Protein AF-H0GSJ2-F1 (afdb_monomer)

Nearest PDB structures (foldseek):
  8b9a-assembly1_C  TM=9.506E-01  e=1.677E-13  Saccharomyces cerevisiae
  8kg9-assembly1_A  TM=9.129E-01  e=8.696E-14  Saccharomyces cerevisiae S288C
  8w7m-assembly1_A  TM=9.424E-01  e=1.570E-13  Saccharomyces cerevisiae S288C
  8kg8-assembly1_A  TM=9.441E-01  e=3.029E-13  Saccharomyces cerevisiae S288C
  5u8s-assembly1_A  TM=8.835E-01  e=5.469E-13  Saccharomyces cerevisiae S288C

Sequence (116 aa):
MERNKRCLLAYQKLRTDILDSMAWNNNSVDLMSNIAVSQQDANDLSHQEQEYLKEYSDLITDLKSGDLADIDLSGSLVPPSDVFIDVRVLKDAGEIQTEYGVFNLIKDSQFFCKAV

Mean predicted aligned error: 9.38 Å

Organism: Saccharomyces cerevisiae x Saccharomyces kudriavzevii (strain VIN7) (NCBI:txid1095631)

Solvent-accessible surface area (backbone atoms only — not comparable to full-atom values): 7140 Å² total; per-residue (Å²): 115,66,70,61,52,50,54,53,52,53,53,52,49,56,53,48,56,52,51,53,51,49,54,56,71,49,48,70,77,59,44,79,81,35,58,77,76,54,44,73,62,59,69,75,47,54,72,70,54,52,53,50,50,51,55,51,49,52,51,50,50,55,59,46,66,43,101,41,61,92,52,71,87,64,55,79,90,66,80,79,90,52,63,61,44,82,49,72,34,86,60,69,70,46,77,43,82,50,99,91,46,76,45,75,40,45,54,76,40,75,45,83,41,71,60,127

Structure (mmCIF, N/CA/C/O backbone):
data_AF-H0GSJ2-F1
#
_entry.id   AF-H0GSJ2-F1
#
loop_
_atom_site.group_PDB
_atom_site.id
_atom_site.type_symbol
_atom_site.label_atom_id
_atom_site.label_alt_id
_atom_site.label_comp_id
_atom_site.label_asym_id
_atom_site.label_entity_id
_atom_site.label_seq_id
_atom_site.pdbx_PDB_ins_code
_atom_site.Cartn_x
_atom_site.Cartn_y
_atom_site.Cartn_z
_atom_site.occupancy
_atom_site.B_iso_or_equiv
_atom_site.auth_seq_id
_atom_site.auth_comp_id
_atom_site.auth_asym_id
_atom_site.auth_atom_id
_atom_site.pdbx_PDB_model_num
ATOM 1 N N . MET A 1 1 ? -23.115 -6.896 29.011 1.00 62.31 1 MET A N 1
ATOM 2 C CA . MET A 1 1 ? -22.066 -6.015 28.441 1.00 62.31 1 MET A CA 1
ATOM 3 C C . MET A 1 1 ? -21.234 -6.703 27.358 1.00 62.31 1 MET A C 1
ATOM 5 O O . MET A 1 1 ? -20.907 -6.061 26.369 1.00 62.31 1 MET A O 1
ATOM 9 N N . GLU A 1 2 ? -20.942 -8.002 27.474 1.00 90.25 2 GLU A N 1
ATOM 10 C CA . GLU A 1 2 ? -20.102 -8.736 26.506 1.00 90.25 2 GLU A CA 1
ATOM 11 C C . GLU A 1 2 ? -20.663 -8.794 25.076 1.00 90.25 2 GLU A C 1
ATOM 13 O O . GLU A 1 2 ? -19.903 -8.702 24.116 1.00 90.25 2 GLU A O 1
ATOM 18 N N . ARG A 1 3 ? -21.991 -8.868 24.917 1.00 89.25 3 ARG A N 1
ATOM 19 C CA . ARG A 1 3 ? -22.643 -8.898 23.596 1.00 89.25 3 ARG A CA 1
ATOM 20 C C . ARG A 1 3 ? -22.350 -7.644 22.765 1.00 89.25 3 ARG A C 1
ATOM 22 O O . ARG A 1 3 ? -21.977 -7.766 21.606 1.00 89.25 3 ARG A O 1
ATOM 29 N N . ASN A 1 4 ? -22.455 -6.458 23.367 1.00 93.44 4 ASN A N 1
ATOM 30 C CA . ASN A 1 4 ? -22.186 -5.194 22.673 1.00 93.44 4 ASN A CA 1
ATOM 31 C C . ASN A 1 4 ? -20.695 -5.051 22.350 1.00 93.44 4 ASN A C 1
ATOM 33 O O . ASN A 1 4 ? -20.348 -4.669 21.236 1.00 93.44 4 ASN A O 1
ATOM 37 N N . LYS A 1 5 ? -19.817 -5.439 23.288 1.00 94.94 5 LYS A N 1
ATOM 38 C CA . LYS A 1 5 ? -18.364 -5.464 23.067 1.00 94.94 5 LYS A CA 1
ATOM 39 C C . LYS A 1 5 ? -17.996 -6.352 21.874 1.00 94.94 5 LYS A C 1
ATOM 41 O O . LYS A 1 5 ? -17.208 -5.939 21.033 1.00 94.94 5 LYS A O 1
ATOM 46 N N . ARG A 1 6 ? -18.599 -7.541 21.770 1.00 94.50 6 ARG A N 1
ATOM 47 C CA . ARG A 1 6 ? -18.365 -8.463 20.651 1.00 94.50 6 ARG A CA 1
ATOM 48 C C . ARG A 1 6 ? -18.789 -7.863 19.310 1.00 94.50 6 ARG A C 1
ATOM 50 O O . ARG A 1 6 ? -18.025 -7.963 18.360 1.00 94.50 6 ARG A O 1
ATOM 57 N N . CYS A 1 7 ? -19.965 -7.238 19.232 1.00 95.06 7 CYS A N 1
ATOM 58 C CA . CYS A 1 7 ? -20.434 -6.625 17.986 1.00 95.06 7 CYS A CA 1
ATOM 59 C C . CYS A 1 7 ? -19.539 -5.460 17.539 1.00 95.06 7 CYS A C 1
ATOM 61 O O . CYS A 1 7 ? -19.190 -5.388 16.365 1.00 95.06 7 CYS A O 1
ATOM 63 N N . LEU A 1 8 ? -19.134 -4.586 18.468 1.00 94.25 8 LEU A N 1
ATOM 64 C CA . LEU A 1 8 ? -18.270 -3.443 18.156 1.00 94.25 8 LEU A CA 1
ATOM 65 C C . LEU A 1 8 ? -16.881 -3.885 17.687 1.00 94.25 8 LEU A C 1
ATOM 67 O O . LEU A 1 8 ? -16.398 -3.397 16.673 1.00 94.25 8 LEU A O 1
ATOM 71 N N . LEU A 1 9 ? -16.265 -4.847 18.380 1.00 94.81 9 LEU A N 1
ATOM 72 C CA . LEU A 1 9 ? -14.959 -5.371 17.978 1.00 94.81 9 LEU A CA 1
ATOM 73 C C . LEU A 1 9 ? -15.021 -6.111 16.641 1.00 94.81 9 LEU A C 1
ATOM 75 O O . LEU A 1 9 ? -14.103 -5.980 15.843 1.00 94.81 9 LEU A O 1
ATOM 79 N N . ALA A 1 10 ? -16.094 -6.864 16.383 1.00 95.19 10 ALA A N 1
ATOM 80 C CA . ALA A 1 10 ? -16.266 -7.552 15.108 1.00 95.19 10 ALA A CA 1
ATOM 81 C C . ALA A 1 10 ? -16.377 -6.562 13.941 1.00 95.19 10 ALA A C 1
ATOM 83 O O . ALA A 1 10 ? -15.723 -6.756 12.921 1.00 95.19 10 ALA A O 1
ATOM 84 N N . TYR A 1 11 ? -17.159 -5.489 14.108 1.00 93.81 11 TYR A N 1
ATOM 85 C CA . TYR A 1 11 ? -17.264 -4.431 13.105 1.00 93.81 11 TYR A CA 1
ATOM 86 C C . TYR A 1 11 ? -15.920 -3.732 12.885 1.00 93.81 11 TYR A C 1
ATOM 88 O O . TYR A 1 11 ? -15.475 -3.614 11.746 1.00 93.81 11 TYR A O 1
ATOM 96 N N . GLN A 1 12 ? -15.251 -3.327 13.970 1.00 93.31 12 GLN A N 1
ATOM 97 C CA . GLN A 1 12 ? -13.981 -2.617 13.860 1.00 93.31 12 GLN A CA 1
ATOM 98 C C . GLN A 1 12 ? -12.906 -3.489 13.214 1.00 93.31 12 GLN A C 1
ATOM 100 O O . GLN A 1 12 ? -12.209 -3.020 12.325 1.00 93.31 12 GLN A O 1
ATOM 105 N N . LYS A 1 13 ? -12.810 -4.769 13.595 1.00 94.31 13 LYS A N 1
ATOM 106 C CA . LYS A 1 13 ? -11.834 -5.693 13.010 1.00 94.31 13 LYS A CA 1
ATOM 107 C C . LYS A 1 13 ? -12.073 -5.896 11.516 1.00 94.31 13 LYS A C 1
ATOM 109 O O . LYS A 1 13 ? -11.125 -5.793 10.750 1.00 94.31 13 LYS A O 1
ATOM 114 N N . LEU A 1 14 ? -13.327 -6.102 11.105 1.00 93.56 14 LEU A N 1
ATOM 115 C CA . LEU A 1 14 ? -13.676 -6.227 9.689 1.00 93.56 14 LEU A CA 1
ATOM 116 C C . LEU A 1 14 ? -13.281 -4.974 8.898 1.00 93.56 14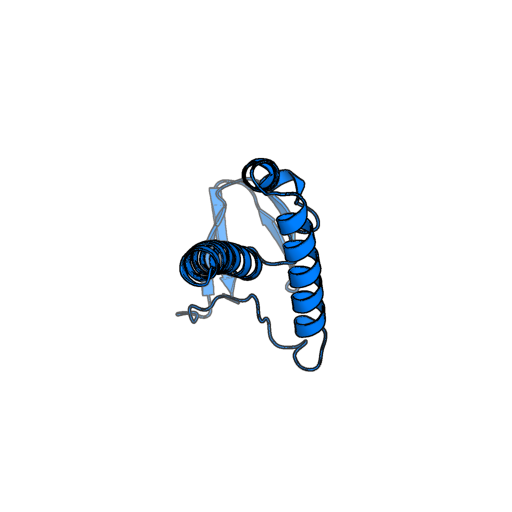 LEU A C 1
ATOM 118 O O . LEU A 1 14 ? -12.780 -5.075 7.783 1.00 93.56 14 LEU A O 1
ATOM 122 N N . ARG A 1 15 ? -13.507 -3.791 9.474 1.00 90.44 15 ARG A N 1
ATOM 123 C CA . ARG A 1 15 ? -13.155 -2.521 8.839 1.00 90.44 15 ARG A CA 1
ATOM 124 C C . ARG A 1 15 ? -11.638 -2.344 8.736 1.00 90.44 15 ARG A C 1
ATOM 126 O O . ARG A 1 15 ? -11.158 -1.985 7.669 1.00 90.44 15 ARG A O 1
ATOM 133 N N . THR A 1 16 ? -10.892 -2.671 9.791 1.00 90.06 16 THR A N 1
ATOM 134 C CA . THR A 1 16 ? -9.423 -2.670 9.782 1.00 90.06 16 THR A CA 1
ATOM 135 C C . THR A 1 16 ? -8.851 -3.650 8.758 1.00 90.06 16 THR A C 1
ATOM 137 O O . THR A 1 16 ? -7.961 -3.266 8.018 1.00 90.06 16 THR A O 1
ATOM 140 N N . ASP A 1 17 ? -9.404 -4.860 8.622 1.00 90.88 17 ASP A N 1
ATOM 141 C CA . ASP A 1 17 ? -8.929 -5.840 7.628 1.00 90.88 17 ASP A CA 1
ATOM 142 C C . ASP A 1 17 ? -9.005 -5.296 6.190 1.00 90.88 17 ASP A C 1
ATOM 144 O O . ASP A 1 17 ? -8.127 -5.555 5.365 1.00 90.88 17 ASP A O 1
ATOM 148 N N . ILE A 1 18 ? -10.040 -4.503 5.890 1.00 88.00 18 ILE A N 1
ATOM 149 C CA . ILE A 1 18 ? -10.180 -3.834 4.592 1.00 88.00 18 ILE A CA 1
ATOM 150 C C . ILE A 1 18 ? -9.112 -2.743 4.437 1.00 88.00 18 ILE A C 1
ATOM 152 O O . ILE A 1 18 ? -8.477 -2.676 3.384 1.00 88.00 18 ILE A O 1
ATOM 156 N N . LEU A 1 19 ? -8.877 -1.925 5.468 1.00 85.38 19 LEU A N 1
ATOM 157 C CA . LEU A 1 19 ? -7.852 -0.872 5.441 1.00 85.38 19 LEU A CA 1
ATOM 158 C C . LEU A 1 19 ? -6.441 -1.440 5.286 1.00 85.38 19 LEU A C 1
ATOM 160 O O . LEU A 1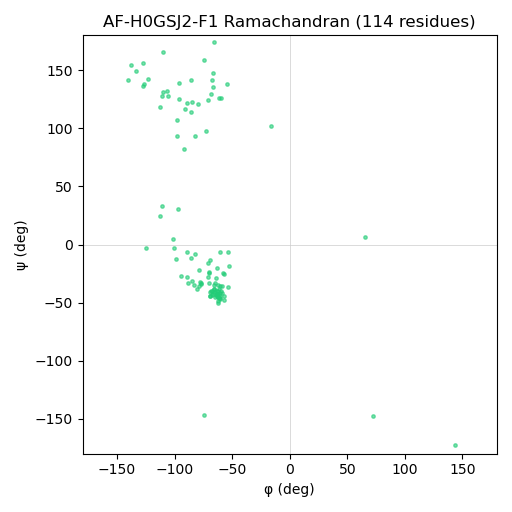 19 ? -5.678 -0.941 4.463 1.00 85.38 19 LEU A O 1
ATOM 164 N N . ASP A 1 20 ? -6.127 -2.520 5.995 1.00 87.25 20 ASP A N 1
ATOM 165 C CA . ASP A 1 20 ? -4.845 -3.210 5.884 1.00 87.25 20 ASP A CA 1
ATOM 166 C C . ASP A 1 20 ? -4.659 -3.720 4.451 1.00 87.25 20 ASP A C 1
ATOM 168 O O . ASP A 1 20 ? -3.635 -3.464 3.819 1.00 87.25 20 ASP A O 1
ATOM 172 N N . SER A 1 21 ? -5.682 -4.365 3.877 1.00 84.88 21 SER A N 1
ATOM 173 C CA . SER A 1 21 ? -5.625 -4.824 2.483 1.00 84.88 21 SER A CA 1
ATOM 174 C C . SER A 1 21 ? -5.423 -3.671 1.491 1.00 84.88 21 SER A C 1
ATOM 176 O O . SER A 1 21 ? -4.702 -3.821 0.506 1.00 84.88 21 SER A O 1
ATOM 178 N N . MET A 1 22 ? -6.010 -2.502 1.762 1.00 81.75 22 MET A N 1
ATOM 179 C CA . MET A 1 22 ? -5.843 -1.303 0.945 1.00 81.75 22 MET A CA 1
ATOM 180 C C . MET A 1 22 ? -4.414 -0.753 1.041 1.00 81.75 22 MET A C 1
ATOM 182 O O . MET A 1 22 ? -3.860 -0.354 0.018 1.00 81.75 22 MET A O 1
ATOM 186 N N . ALA A 1 23 ? -3.811 -0.774 2.233 1.00 82.00 23 ALA A N 1
ATOM 187 C CA . ALA A 1 23 ? -2.434 -0.341 2.460 1.00 82.00 23 ALA A CA 1
ATOM 188 C C . ALA A 1 23 ? -1.402 -1.246 1.762 1.00 82.00 23 ALA A C 1
ATOM 190 O O . ALA A 1 23 ? -0.390 -0.752 1.268 1.00 82.00 23 ALA A O 1
ATOM 191 N N . TRP A 1 24 ? -1.666 -2.554 1.675 1.00 81.69 24 TRP A N 1
ATOM 192 C CA . TRP A 1 24 ? -0.788 -3.502 0.977 1.00 81.69 24 TRP A CA 1
ATOM 193 C C . TRP A 1 24 ? -0.968 -3.503 -0.546 1.00 81.69 24 TRP A C 1
ATOM 195 O O . TRP A 1 24 ? 0.020 -3.605 -1.264 1.00 81.69 24 TRP A O 1
ATOM 205 N N . ASN A 1 25 ? -2.202 -3.373 -1.049 1.00 76.12 25 ASN A N 1
ATOM 206 C CA . ASN A 1 25 ? -2.478 -3.413 -2.492 1.00 76.12 25 ASN A CA 1
ATOM 207 C C . ASN A 1 25 ? -2.109 -2.109 -3.217 1.00 76.12 25 ASN A C 1
ATOM 209 O O . ASN A 1 25 ? -1.716 -2.135 -4.382 1.00 76.12 25 ASN A O 1
ATOM 213 N N . ASN A 1 26 ? -2.257 -0.961 -2.554 1.00 64.44 26 ASN A N 1
ATOM 214 C CA . ASN A 1 26 ? -1.911 0.334 -3.131 1.00 64.44 26 ASN A CA 1
ATOM 215 C C . ASN A 1 26 ? -0.465 0.669 -2.772 1.00 64.44 26 ASN A C 1
ATOM 217 O O . ASN A 1 26 ? -0.236 1.385 -1.800 1.00 64.44 26 ASN A O 1
ATOM 221 N N . ASN A 1 27 ? 0.485 0.115 -3.538 1.00 56.69 27 ASN A N 1
ATOM 222 C CA . ASN A 1 27 ? 1.931 0.366 -3.474 1.00 56.69 27 ASN A CA 1
ATOM 223 C C . ASN A 1 27 ? 2.291 1.639 -2.694 1.00 56.69 27 ASN A C 1
ATOM 225 O O . ASN A 1 27 ? 2.185 2.756 -3.204 1.00 56.69 27 ASN A O 1
ATOM 229 N N . SER A 1 28 ? 2.737 1.432 -1.451 1.00 48.41 28 SER A N 1
ATOM 230 C CA . SER A 1 28 ? 2.979 2.437 -0.405 1.00 48.41 28 SER A CA 1
ATOM 231 C C . SER A 1 28 ? 3.895 3.607 -0.793 1.00 48.41 28 SER A C 1
ATOM 233 O O . SER A 1 28 ? 4.078 4.526 -0.003 1.00 48.41 28 SER A O 1
ATOM 235 N N . VAL A 1 29 ? 4.501 3.578 -1.977 1.00 44.78 29 VAL A N 1
ATOM 236 C CA . VAL A 1 29 ? 5.434 4.601 -2.452 1.00 44.78 29 VAL A CA 1
ATOM 237 C C . VAL A 1 29 ? 4.709 5.738 -3.177 1.00 44.78 29 VAL A C 1
ATOM 239 O O . VAL A 1 29 ? 5.115 6.887 -3.038 1.00 44.78 29 VAL A O 1
ATOM 242 N N . ASP A 1 30 ? 3.602 5.463 -3.874 1.00 45.00 30 ASP A N 1
ATOM 243 C CA . ASP A 1 30 ? 2.910 6.491 -4.669 1.00 45.00 30 ASP A CA 1
ATOM 244 C C . ASP A 1 30 ? 1.699 7.099 -3.945 1.00 45.00 30 ASP A C 1
ATOM 246 O O . ASP A 1 30 ? 1.183 8.143 -4.340 1.00 45.00 30 ASP A O 1
ATOM 250 N N . LEU A 1 31 ? 1.255 6.483 -2.843 1.00 43.88 31 LEU A N 1
ATOM 251 C CA . LEU A 1 31 ? 0.148 7.007 -2.046 1.00 43.88 31 LEU A CA 1
ATOM 252 C C . LEU A 1 31 ? 0.579 8.172 -1.150 1.00 43.88 31 LEU A C 1
ATOM 254 O O . LEU A 1 31 ? -0.215 9.079 -0.958 1.00 43.88 31 LEU A O 1
ATOM 258 N N . MET A 1 32 ? 1.816 8.213 -0.640 1.00 44.12 32 MET A N 1
ATOM 259 C CA . MET A 1 32 ? 2.236 9.302 0.259 1.00 44.12 32 MET A CA 1
ATOM 260 C C . MET A 1 32 ? 2.403 10.645 -0.480 1.00 44.12 32 MET A C 1
ATOM 262 O O . MET A 1 32 ? 2.168 11.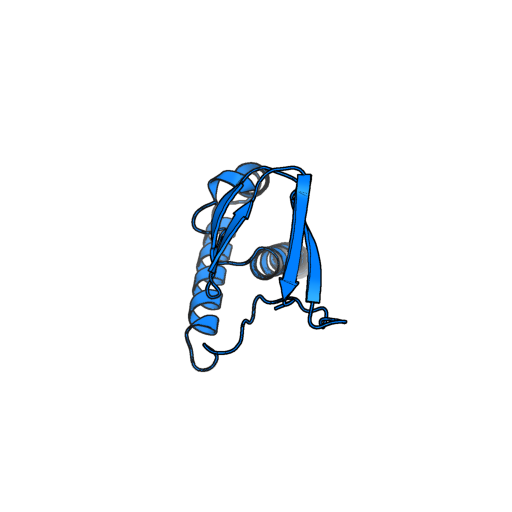703 0.102 1.00 44.12 32 MET A O 1
ATOM 266 N N . SER A 1 33 ? 2.730 10.606 -1.777 1.00 45.78 33 SER A N 1
ATOM 267 C CA . SER A 1 33 ? 2.736 11.766 -2.683 1.00 45.78 33 SER A CA 1
ATOM 268 C C . SER A 1 33 ? 1.349 12.056 -3.282 1.00 45.78 33 SER A C 1
ATOM 270 O O . SER A 1 33 ? 1.012 13.223 -3.488 1.00 45.78 33 SER A O 1
ATOM 272 N N . ASN A 1 34 ? 0.517 11.027 -3.503 1.00 43.03 34 ASN A N 1
ATOM 273 C CA . ASN A 1 34 ? -0.816 11.136 -4.111 1.00 43.03 34 ASN A CA 1
ATOM 274 C C . ASN A 1 34 ? -1.987 10.863 -3.151 1.00 43.03 34 ASN A C 1
ATOM 276 O O . ASN A 1 34 ? -3.058 10.446 -3.599 1.00 43.03 34 ASN A O 1
ATOM 280 N N . ILE A 1 35 ? -1.877 11.208 -1.861 1.00 44.38 35 ILE A N 1
ATOM 281 C CA . ILE A 1 35 ? -3.043 11.305 -0.948 1.0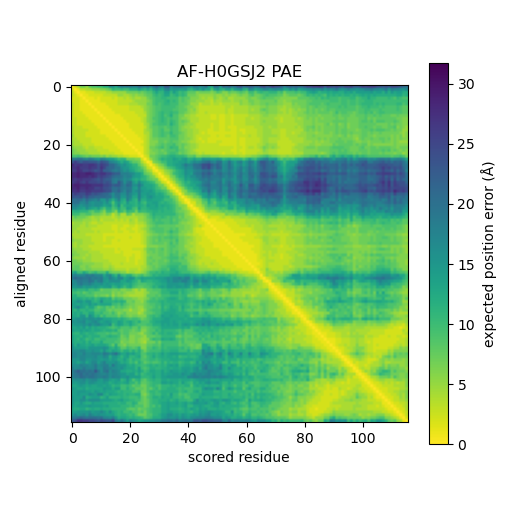0 44.38 35 ILE A CA 1
ATOM 282 C C . ILE A 1 35 ? -4.132 12.225 -1.554 1.00 44.38 35 ILE A C 1
ATOM 284 O O . ILE A 1 35 ? -5.306 12.149 -1.200 1.00 44.38 35 ILE A O 1
ATOM 288 N N . ALA A 1 36 ? -3.769 13.064 -2.531 1.00 40.81 36 ALA A N 1
ATOM 289 C CA . ALA A 1 36 ? -4.693 13.865 -3.322 1.00 40.81 36 ALA A CA 1
ATOM 290 C C . ALA A 1 36 ? -5.577 13.077 -4.320 1.00 40.81 36 ALA A C 1
ATOM 292 O O . ALA A 1 36 ? -6.643 13.570 -4.678 1.00 40.81 36 ALA A O 1
ATOM 293 N N . VAL A 1 37 ? -5.192 11.879 -4.776 1.00 41.16 37 VAL A N 1
ATOM 294 C CA . VAL A 1 37 ? -5.915 11.151 -5.842 1.00 41.16 37 VAL A CA 1
ATOM 295 C C . VAL A 1 37 ? -6.935 10.150 -5.279 1.00 41.16 37 VAL A C 1
ATOM 297 O O . VAL A 1 37 ? -7.982 9.943 -5.889 1.00 41.16 37 VAL A O 1
ATOM 300 N N . SER A 1 38 ? -6.722 9.622 -4.070 1.00 51.44 38 SER A N 1
ATOM 301 C CA . SER A 1 38 ? -7.696 8.798 -3.329 1.00 51.44 38 SER A CA 1
ATOM 302 C C . SER A 1 38 ? -8.502 9.608 -2.299 1.00 51.44 38 SER A C 1
ATOM 304 O O . SER A 1 38 ? -8.898 9.098 -1.253 1.00 51.44 38 SER A O 1
ATOM 306 N N . GLN A 1 39 ? -8.746 10.896 -2.569 1.00 49.31 39 GLN A N 1
ATOM 307 C CA . GLN A 1 39 ? -9.511 11.782 -1.679 1.00 49.31 39 GLN A CA 1
ATOM 308 C C . GLN A 1 39 ? -10.969 11.346 -1.478 1.00 49.31 39 GLN A C 1
ATOM 310 O O . GLN A 1 39 ? -11.593 11.765 -0.508 1.00 49.31 39 GLN A O 1
ATOM 315 N N . GLN A 1 40 ? -11.532 10.526 -2.369 1.00 50.69 40 GLN A N 1
ATOM 316 C CA . GLN A 1 40 ? -12.921 10.081 -2.232 1.00 50.69 40 GLN A CA 1
ATOM 317 C C . GLN A 1 40 ? -13.104 9.122 -1.049 1.00 50.69 40 GLN A C 1
ATOM 319 O O . GLN A 1 40 ? -14.002 9.350 -0.248 1.00 50.69 40 GLN A O 1
ATOM 324 N N . ASP A 1 41 ? -12.206 8.150 -0.865 1.00 55.62 41 ASP A N 1
ATOM 325 C CA . ASP A 1 41 ? -12.273 7.230 0.279 1.00 55.62 41 ASP A CA 1
ATOM 326 C C . ASP A 1 41 ? -11.731 7.880 1.562 1.00 55.62 41 ASP A C 1
ATOM 328 O O . ASP A 1 41 ? -12.273 7.673 2.647 1.00 55.62 41 ASP A O 1
ATOM 332 N N . ALA A 1 42 ? -10.700 8.728 1.446 1.00 60.56 42 ALA A N 1
ATOM 333 C CA . ALA A 1 42 ? -10.094 9.426 2.584 1.00 60.56 42 ALA A CA 1
ATOM 334 C C . ALA A 1 42 ? -11.054 10.404 3.286 1.00 60.56 42 ALA A C 1
ATOM 336 O O . ALA A 1 42 ? -10.920 10.621 4.488 1.00 60.56 42 ALA A O 1
ATOM 337 N N . ASN A 1 43 ? -12.026 10.972 2.562 1.00 64.00 43 ASN A N 1
ATOM 338 C CA . ASN A 1 43 ? -13.042 11.857 3.141 1.00 64.00 43 ASN A CA 1
ATOM 339 C C . ASN A 1 43 ? -14.165 11.097 3.875 1.00 64.00 43 ASN A C 1
ATOM 341 O O . ASN A 1 43 ? -14.807 11.679 4.748 1.00 64.00 43 ASN A O 1
ATOM 345 N N . ASP A 1 44 ? -14.383 9.817 3.553 1.00 73.56 44 ASP A N 1
ATOM 346 C CA . ASP A 1 44 ? -15.370 8.943 4.212 1.00 73.56 44 ASP A CA 1
ATOM 347 C C . ASP A 1 44 ? -14.791 8.204 5.440 1.00 73.56 44 ASP A C 1
ATOM 349 O O . ASP A 1 44 ? -15.513 7.527 6.185 1.00 73.56 44 ASP A O 1
ATOM 353 N N . LEU A 1 45 ? -13.481 8.327 5.673 1.00 80.00 45 LEU A N 1
ATOM 354 C CA . LEU A 1 45 ? -12.771 7.742 6.808 1.00 80.00 45 LEU A CA 1
ATOM 355 C C . LEU A 1 45 ? -12.827 8.655 8.037 1.00 80.00 45 LEU A C 1
ATOM 357 O O . LEU A 1 45 ? -12.705 9.876 7.956 1.00 80.00 45 LEU A O 1
ATOM 361 N N . SER A 1 46 ? -12.980 8.051 9.218 1.00 86.88 46 SER A N 1
ATOM 362 C CA . SER A 1 46 ? -12.823 8.794 10.470 1.00 86.88 46 SER A CA 1
ATOM 363 C C . SER A 1 46 ? -11.366 9.232 10.636 1.00 86.88 46 SER A C 1
ATOM 365 O O . SER A 1 46 ? -10.445 8.499 10.280 1.00 86.88 46 SER A O 1
ATOM 367 N N . HIS A 1 47 ? -11.139 10.385 11.268 1.00 86.88 47 HIS A N 1
ATOM 368 C CA . HIS A 1 47 ? -9.788 10.870 11.567 1.00 86.88 47 HIS A CA 1
ATOM 369 C C . HIS A 1 47 ? -8.941 9.840 12.339 1.00 86.88 47 HIS A C 1
ATOM 371 O O . HIS A 1 47 ? -7.758 9.680 12.064 1.00 86.88 47 HIS A O 1
ATOM 377 N N . GLN A 1 48 ? -9.566 9.083 13.247 1.00 87.62 48 GLN A N 1
ATOM 378 C CA . GLN A 1 48 ? -8.893 8.018 14.004 1.00 87.62 48 GLN A CA 1
ATOM 379 C C . GLN A 1 48 ? -8.414 6.869 13.105 1.00 87.62 48 GLN A C 1
ATOM 381 O O . GLN A 1 48 ? -7.397 6.241 13.374 1.00 87.62 48 GLN A O 1
ATOM 386 N N . GLU A 1 49 ? -9.149 6.584 12.031 1.00 85.44 49 GLU A N 1
ATOM 387 C CA . GLU A 1 49 ? -8.794 5.533 11.073 1.00 85.44 49 GLU A CA 1
ATOM 388 C C . GLU A 1 49 ? -7.679 5.998 10.140 1.00 85.44 49 GLU A C 1
ATOM 390 O O . GLU A 1 49 ? -6.821 5.207 9.760 1.00 85.44 49 GLU A O 1
ATOM 395 N N . GLN A 1 50 ? -7.655 7.292 9.820 1.00 84.06 50 GLN A N 1
ATOM 396 C CA . GLN A 1 50 ? -6.573 7.902 9.059 1.00 84.06 50 GLN A CA 1
ATOM 397 C C . GLN A 1 50 ? -5.253 7.904 9.844 1.00 84.06 50 GLN A C 1
ATOM 399 O O . GLN A 1 50 ? -4.207 7.604 9.274 1.00 84.06 50 GLN A O 1
ATOM 404 N N . GLU A 1 51 ? -5.298 8.218 11.142 1.00 88.12 51 GLU A N 1
ATOM 405 C CA . GLU A 1 51 ? -4.133 8.141 12.031 1.00 88.12 51 GLU A CA 1
ATOM 406 C C . GLU A 1 51 ? -3.606 6.703 12.124 1.00 88.12 51 GLU A C 1
ATOM 408 O O . GLU A 1 51 ? -2.418 6.476 11.904 1.00 88.12 51 GLU A O 1
ATOM 413 N N . TYR A 1 52 ? -4.502 5.727 12.313 1.00 89.00 52 TYR A N 1
ATOM 414 C CA . TYR A 1 52 ? -4.151 4.306 12.291 1.00 89.00 52 TYR A CA 1
ATOM 415 C C . TYR A 1 52 ? -3.484 3.881 10.975 1.00 89.00 52 TYR A C 1
ATOM 417 O O . TYR A 1 52 ? -2.447 3.222 10.996 1.00 89.00 52 TYR A O 1
ATOM 425 N N . LEU A 1 53 ? -4.053 4.268 9.828 1.00 85.88 53 LEU A N 1
ATOM 426 C CA . LEU A 1 53 ? -3.505 3.914 8.516 1.00 85.88 53 LEU A CA 1
ATOM 427 C C . LEU A 1 53 ? -2.113 4.517 8.320 1.00 85.88 53 LEU A C 1
ATOM 429 O O . LEU A 1 53 ? -1.234 3.839 7.798 1.00 85.88 53 LEU A O 1
ATOM 433 N N . LYS A 1 54 ? -1.902 5.757 8.772 1.00 84.94 54 LYS A N 1
ATOM 434 C CA . LYS A 1 54 ? -0.599 6.421 8.710 1.00 84.94 54 LYS A CA 1
ATOM 435 C C . LYS A 1 54 ? 0.453 5.678 9.540 1.00 84.94 54 LYS A C 1
ATOM 437 O O . LYS A 1 54 ? 1.515 5.354 9.019 1.00 84.94 54 LYS A O 1
ATOM 442 N N . GLU A 1 55 ? 0.149 5.361 10.797 1.00 89.50 55 GLU A N 1
ATOM 443 C CA . GLU A 1 55 ? 1.065 4.585 11.645 1.00 89.50 55 GLU A CA 1
ATOM 444 C C . GLU A 1 55 ? 1.341 3.193 11.057 1.00 89.50 55 GLU A C 1
ATOM 446 O O . GLU A 1 55 ? 2.470 2.704 11.093 1.00 89.50 55 GLU A O 1
ATOM 451 N N . TYR A 1 56 ? 0.324 2.560 10.466 1.00 89.25 56 TYR A N 1
ATOM 452 C CA . TYR A 1 56 ? 0.473 1.270 9.800 1.00 89.25 56 TYR A CA 1
ATOM 453 C C . TYR A 1 56 ? 1.341 1.358 8.538 1.00 89.25 56 TYR A C 1
ATOM 455 O O . TYR A 1 56 ? 2.173 0.482 8.306 1.00 89.25 56 TYR A O 1
ATOM 463 N N . SER A 1 57 ? 1.202 2.420 7.739 1.00 85.00 57 SER A N 1
ATOM 464 C CA . SER A 1 57 ? 2.064 2.640 6.577 1.00 85.00 57 SER A CA 1
ATOM 465 C C . SER A 1 57 ? 3.510 2.896 6.982 1.00 85.00 57 SER A C 1
ATOM 467 O O . SER A 1 57 ? 4.405 2.324 6.364 1.00 85.00 57 SER A O 1
ATOM 469 N N . ASP A 1 58 ? 3.735 3.668 8.049 1.00 86.44 58 ASP A N 1
ATOM 470 C CA . ASP A 1 58 ? 5.074 3.921 8.585 1.00 86.44 58 ASP A CA 1
ATOM 471 C C . ASP A 1 58 ? 5.720 2.590 9.029 1.00 86.44 58 ASP A C 1
ATOM 473 O O . ASP A 1 58 ? 6.839 2.267 8.625 1.00 86.44 58 ASP A O 1
ATOM 477 N N . LEU A 1 59 ? 4.964 1.728 9.720 1.00 88.62 59 LEU A N 1
ATOM 478 C CA . LEU A 1 59 ? 5.414 0.383 10.098 1.00 88.62 59 LEU A CA 1
ATOM 479 C C . LEU A 1 59 ? 5.772 -0.495 8.884 1.00 88.62 59 LEU A C 1
ATOM 481 O O . LEU A 1 59 ? 6.753 -1.241 8.921 1.00 88.62 59 LEU A O 1
ATOM 485 N N . ILE A 1 60 ? 4.992 -0.424 7.802 1.00 85.50 60 ILE A N 1
ATOM 486 C CA . ILE A 1 60 ? 5.298 -1.140 6.555 1.00 85.50 60 ILE A CA 1
ATOM 487 C C . ILE A 1 60 ? 6.592 -0.604 5.933 1.00 85.50 60 ILE A C 1
ATOM 489 O O . ILE A 1 60 ? 7.393 -1.392 5.429 1.00 85.50 60 ILE A O 1
ATOM 493 N N . THR A 1 61 ? 6.824 0.710 5.955 1.00 82.62 61 THR A N 1
ATOM 494 C CA . THR A 1 61 ? 8.067 1.289 5.422 1.00 82.62 61 THR A CA 1
ATOM 495 C C . THR A 1 61 ? 9.294 0.878 6.232 1.00 82.62 61 THR A C 1
ATOM 497 O O . THR A 1 61 ? 10.323 0.533 5.646 1.00 82.62 61 THR A O 1
ATOM 500 N N . ASP A 1 62 ? 9.172 0.799 7.556 1.00 86.50 62 ASP A N 1
ATOM 501 C CA . ASP A 1 62 ? 10.222 0.272 8.429 1.00 86.50 62 ASP A CA 1
ATOM 502 C C . ASP A 1 62 ? 10.512 -1.202 8.109 1.00 86.50 62 ASP A C 1
ATOM 504 O O . ASP A 1 62 ? 11.668 -1.600 7.973 1.00 86.50 62 ASP A O 1
ATOM 508 N N . LEU A 1 63 ? 9.467 -2.008 7.891 1.00 84.69 63 LEU A N 1
ATOM 509 C CA . LEU A 1 63 ? 9.617 -3.413 7.508 1.00 84.69 63 LEU A CA 1
ATOM 510 C C . LEU A 1 63 ? 10.324 -3.577 6.153 1.00 84.69 63 LEU A C 1
ATOM 512 O O . LEU A 1 63 ? 11.158 -4.468 6.002 1.00 84.69 63 LEU A O 1
ATOM 516 N N . LYS A 1 64 ? 10.007 -2.718 5.177 1.00 80.94 64 LYS A N 1
ATOM 517 C CA . LYS A 1 64 ? 10.630 -2.727 3.843 1.00 80.94 64 LYS A CA 1
ATOM 518 C C . LYS A 1 64 ? 12.091 -2.278 3.865 1.00 80.94 64 LYS A C 1
ATOM 520 O O . LYS A 1 64 ? 12.880 -2.756 3.060 1.00 80.94 64 LYS A O 1
ATOM 525 N N . SER A 1 65 ? 12.449 -1.359 4.760 1.00 80.12 65 SER A N 1
ATOM 526 C CA . SER A 1 65 ? 13.806 -0.797 4.839 1.00 80.12 65 SER A CA 1
ATOM 527 C C . SER A 1 65 ? 14.791 -1.620 5.678 1.00 80.12 65 SER A C 1
ATOM 529 O O . SER A 1 65 ? 15.989 -1.342 5.639 1.00 80.12 65 SER A O 1
ATOM 531 N N . GLY A 1 66 ? 14.307 -2.612 6.434 1.00 80.00 66 GLY A N 1
ATOM 532 C CA . GLY A 1 66 ? 15.130 -3.479 7.279 1.00 80.00 66 GLY A CA 1
ATOM 533 C C . GLY A 1 66 ? 15.949 -4.524 6.508 1.00 80.00 66 GLY A C 1
ATOM 534 O O . GLY A 1 66 ? 16.375 -4.317 5.375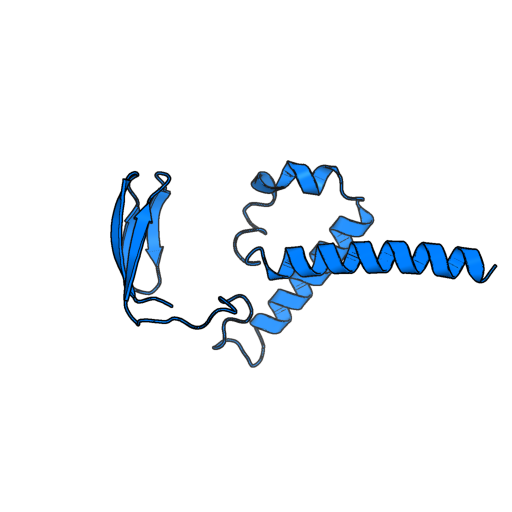 1.00 80.00 66 GLY A O 1
ATOM 535 N N . ASP A 1 67 ? 16.142 -5.696 7.122 1.00 70.31 67 ASP A N 1
ATOM 536 C CA . ASP A 1 67 ? 16.981 -6.796 6.605 1.00 70.31 67 ASP A CA 1
ATOM 537 C C . ASP A 1 67 ? 16.540 -7.363 5.235 1.00 70.31 67 ASP A C 1
ATOM 539 O O . ASP A 1 67 ? 17.230 -8.206 4.662 1.00 70.31 67 ASP A O 1
ATOM 543 N N . LEU A 1 68 ? 15.391 -6.922 4.711 1.00 70.19 68 LEU A N 1
ATOM 544 C CA . LEU A 1 68 ? 14.770 -7.396 3.476 1.00 70.19 68 LEU A CA 1
ATOM 545 C C . LEU A 1 68 ? 14.739 -6.347 2.352 1.00 70.19 68 LEU A C 1
ATOM 547 O O . LEU A 1 68 ? 13.901 -6.441 1.461 1.00 70.19 68 LEU A O 1
ATOM 551 N N . ALA A 1 69 ? 15.652 -5.373 2.370 1.00 72.06 69 ALA A N 1
ATOM 552 C CA . ALA A 1 69 ? 15.705 -4.289 1.382 1.00 72.06 69 ALA A CA 1
ATOM 553 C C . ALA A 1 69 ? 15.822 -4.762 -0.085 1.00 72.06 69 ALA A C 1
ATOM 555 O O . ALA A 1 69 ? 15.394 -4.055 -0.993 1.00 72.06 69 ALA A O 1
ATOM 556 N N . ASP A 1 70 ? 16.363 -5.962 -0.316 1.00 77.69 70 ASP A N 1
ATOM 557 C CA . ASP A 1 70 ? 16.501 -6.554 -1.654 1.00 77.69 70 ASP A CA 1
ATOM 558 C C . ASP A 1 70 ? 15.216 -7.245 -2.155 1.00 77.69 70 ASP A C 1
ATOM 560 O O . ASP A 1 70 ? 15.158 -7.691 -3.302 1.00 77.69 70 ASP A O 1
ATOM 564 N N . ILE A 1 71 ? 14.190 -7.383 -1.305 1.00 80.19 71 ILE A N 1
ATOM 565 C CA . ILE A 1 71 ? 12.932 -8.060 -1.634 1.00 80.19 71 ILE A CA 1
ATOM 566 C C . ILE A 1 71 ? 11.801 -7.035 -1.652 1.00 80.19 71 ILE A C 1
ATOM 568 O O . ILE A 1 71 ? 11.441 -6.457 -0.626 1.00 80.19 71 ILE A O 1
ATOM 572 N N . ASP A 1 72 ? 11.166 -6.872 -2.813 1.00 76.94 72 ASP A N 1
ATOM 573 C CA . ASP A 1 72 ? 9.955 -6.064 -2.916 1.00 76.94 72 ASP A CA 1
ATOM 574 C C . ASP A 1 72 ? 8.756 -6.789 -2.283 1.00 76.94 72 ASP A C 1
ATOM 576 O O . ASP A 1 72 ? 8.096 -7.629 -2.894 1.00 76.94 72 ASP A O 1
ATOM 580 N N . LEU A 1 73 ? 8.461 -6.437 -1.030 1.00 78.88 73 LEU A N 1
ATOM 581 C CA . LEU A 1 73 ? 7.302 -6.932 -0.279 1.00 78.88 73 LEU A CA 1
ATOM 582 C C . LEU A 1 73 ? 5.954 -6.405 -0.800 1.00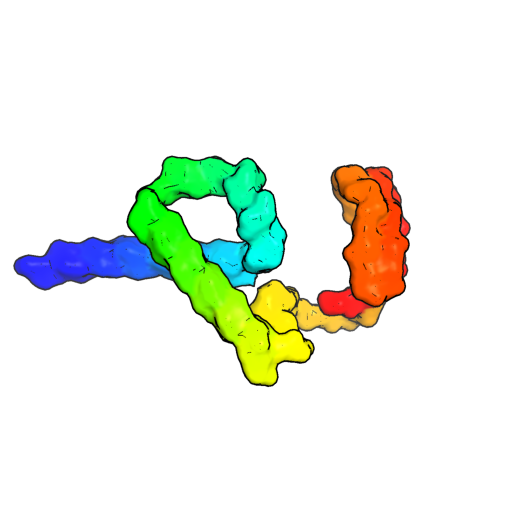 78.88 73 LEU A C 1
ATOM 584 O O . LEU A 1 73 ? 4.909 -6.903 -0.389 1.00 78.88 73 LEU A O 1
ATOM 588 N N . SER A 1 74 ? 5.966 -5.386 -1.660 1.00 74.62 74 SER A N 1
ATOM 589 C CA . SER A 1 74 ? 4.777 -4.841 -2.330 1.00 74.62 74 SER A CA 1
ATOM 590 C C . SER A 1 74 ? 4.627 -5.299 -3.781 1.00 74.62 74 SER A C 1
ATOM 592 O O . SER A 1 74 ? 3.718 -4.850 -4.476 1.00 74.62 74 SER A O 1
ATOM 594 N N . GLY A 1 75 ? 5.499 -6.197 -4.236 1.00 73.62 75 GLY A N 1
ATOM 595 C CA . GLY A 1 75 ? 5.472 -6.705 -5.597 1.00 73.62 75 GLY A CA 1
ATOM 596 C C . GLY A 1 75 ? 4.228 -7.541 -5.913 1.00 73.62 75 GLY A C 1
ATOM 597 O O . GLY A 1 75 ? 3.402 -7.877 -5.059 1.00 73.62 75 GLY A O 1
ATOM 598 N N . SER A 1 76 ? 4.107 -7.921 -7.184 1.00 73.31 76 SER A N 1
ATOM 599 C CA . SER A 1 76 ? 3.028 -8.796 -7.644 1.00 73.31 76 SER A CA 1
ATOM 600 C C . SER A 1 76 ? 3.077 -10.160 -6.947 1.00 73.31 76 SER A C 1
ATOM 602 O O . SER A 1 76 ? 4.068 -10.883 -7.029 1.00 73.31 76 SER A O 1
ATOM 604 N N . LEU A 1 77 ? 1.958 -10.567 -6.339 1.00 79.38 77 LEU A N 1
ATOM 605 C CA . LEU A 1 77 ? 1.777 -11.927 -5.812 1.00 79.38 77 LEU A CA 1
ATOM 606 C C . LEU A 1 77 ? 1.627 -12.984 -6.921 1.00 79.38 77 LEU A C 1
ATOM 608 O O . LEU A 1 77 ? 1.712 -14.184 -6.652 1.00 79.38 77 LEU A O 1
ATOM 612 N N . VAL A 1 78 ? 1.348 -12.553 -8.155 1.00 81.06 78 VAL A N 1
ATOM 613 C CA . VAL A 1 78 ? 1.206 -13.438 -9.313 1.00 81.06 78 VAL A CA 1
ATOM 614 C C . VAL A 1 78 ? 2.580 -13.619 -9.957 1.00 81.06 78 VAL A C 1
ATOM 616 O O . VAL A 1 78 ? 3.174 -12.620 -10.369 1.00 81.06 78 VAL A O 1
ATOM 619 N N . PRO A 1 79 ? 3.079 -14.862 -10.079 1.00 83.50 79 PRO A N 1
ATOM 620 C CA . PRO A 1 79 ? 4.378 -15.109 -10.684 1.00 83.50 79 PRO A CA 1
ATOM 621 C C . PRO A 1 79 ? 4.362 -14.769 -12.186 1.00 83.50 79 PRO A C 1
ATOM 623 O O . PRO A 1 79 ? 3.380 -15.078 -12.874 1.00 83.50 79 PRO A O 1
ATOM 626 N N . PRO A 1 80 ? 5.445 -14.181 -12.724 1.00 81.81 80 PRO A N 1
ATOM 627 C CA . PRO A 1 80 ? 5.544 -13.877 -14.144 1.00 81.81 80 PRO A CA 1
ATOM 628 C C . PRO A 1 80 ? 5.593 -15.166 -14.971 1.00 81.81 80 PRO A C 1
ATOM 630 O O . PRO A 1 80 ? 6.288 -16.125 -14.633 1.00 81.81 80 PRO A O 1
ATOM 633 N N . SER A 1 81 ? 4.823 -15.196 -16.061 1.00 84.31 81 SER A N 1
ATOM 634 C CA . SER A 1 81 ? 4.750 -16.354 -16.966 1.00 84.31 81 SER A CA 1
ATOM 635 C C . SER A 1 81 ? 5.890 -16.375 -17.983 1.00 84.31 81 SER A C 1
ATOM 637 O O . SER A 1 81 ? 6.366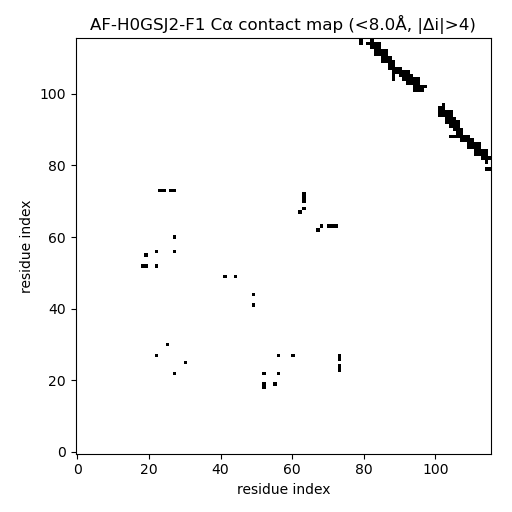 -17.444 -18.354 1.00 84.31 81 SER A O 1
ATOM 639 N N . ASP A 1 82 ? 6.309 -15.193 -18.429 1.00 84.50 82 ASP A N 1
ATOM 640 C CA . ASP A 1 82 ? 7.402 -14.992 -19.371 1.00 84.50 82 ASP A CA 1
ATOM 641 C C . ASP A 1 82 ? 8.245 -13.801 -18.901 1.00 84.50 82 ASP A C 1
ATOM 643 O O . ASP A 1 82 ? 7.766 -12.922 -18.181 1.00 84.50 82 ASP A O 1
ATOM 647 N N . VAL A 1 83 ? 9.513 -13.787 -19.296 1.00 85.38 83 VAL A N 1
ATOM 648 C CA . VAL A 1 83 ? 10.470 -12.736 -18.946 1.00 85.38 83 VAL A CA 1
ATOM 649 C C . VAL A 1 83 ? 10.129 -11.434 -19.662 1.00 85.38 83 VAL A C 1
ATOM 651 O O . VAL A 1 83 ? 10.488 -10.376 -19.162 1.00 85.38 83 VAL A O 1
ATOM 654 N N . PHE A 1 84 ? 9.434 -11.482 -20.801 1.00 86.38 84 PHE A N 1
ATOM 655 C CA . PHE A 1 84 ? 9.034 -10.296 -21.554 1.00 86.38 84 PHE A CA 1
ATOM 656 C C . PHE A 1 84 ? 7.521 -10.221 -21.756 1.00 86.38 84 PHE A C 1
ATOM 658 O O . PHE A 1 84 ? 6.863 -11.231 -21.994 1.00 86.38 84 PHE A O 1
ATOM 665 N N . ILE A 1 85 ? 6.986 -9.003 -21.687 1.00 88.06 85 ILE A N 1
ATOM 666 C CA . ILE A 1 85 ? 5.566 -8.696 -21.855 1.00 88.06 85 ILE A CA 1
ATOM 667 C C . ILE A 1 85 ? 5.369 -7.499 -22.787 1.00 88.06 85 ILE A C 1
ATOM 669 O O . ILE A 1 85 ? 6.183 -6.573 -22.822 1.00 88.06 85 ILE A O 1
ATOM 673 N N . ASP A 1 86 ? 4.249 -7.509 -23.509 1.00 89.38 86 ASP A N 1
ATOM 674 C CA . ASP A 1 86 ? 3.769 -6.370 -24.291 1.00 89.38 86 ASP A CA 1
ATOM 675 C C . ASP A 1 86 ? 2.830 -5.508 -23.438 1.00 89.38 86 ASP A C 1
ATOM 677 O O . ASP A 1 86 ? 1.749 -5.945 -23.033 1.00 89.38 86 ASP A O 1
ATOM 681 N N . VAL A 1 87 ? 3.222 -4.260 -23.185 1.00 88.25 87 VAL A N 1
ATOM 682 C CA . VAL A 1 87 ? 2.441 -3.289 -22.408 1.00 88.25 87 VAL A CA 1
ATOM 683 C C . VAL A 1 87 ? 1.917 -2.195 -23.331 1.00 88.25 87 VAL A C 1
ATOM 685 O O . VAL A 1 87 ? 2.670 -1.609 -24.109 1.00 88.25 87 VAL A O 1
ATOM 688 N N . ARG A 1 88 ? 0.618 -1.885 -23.234 1.00 91.31 88 ARG A N 1
ATOM 689 C CA . ARG A 1 88 ? -0.018 -0.775 -23.958 1.00 91.31 88 ARG A CA 1
ATOM 690 C C . ARG A 1 88 ? -0.331 0.382 -23.020 1.00 91.31 88 ARG A C 1
ATOM 692 O O . ARG A 1 88 ? -0.969 0.198 -21.986 1.00 91.31 88 ARG A O 1
ATOM 699 N N . VAL A 1 89 ? 0.034 1.588 -23.437 1.00 90.31 89 VAL A N 1
ATOM 700 C CA . VAL A 1 89 ? -0.217 2.813 -22.677 1.00 90.31 89 VAL A CA 1
ATOM 701 C C . VAL A 1 89 ? -1.664 3.274 -22.862 1.00 90.31 89 VAL A C 1
ATOM 703 O O . VAL A 1 89 ? -2.095 3.565 -23.975 1.00 90.31 89 VAL A O 1
ATOM 706 N N . LEU A 1 90 ? -2.416 3.376 -21.762 1.00 89.31 90 LEU A N 1
ATOM 707 C CA . LEU A 1 90 ? -3.818 3.828 -21.777 1.00 89.31 90 LEU A CA 1
ATOM 708 C C . LEU A 1 90 ? -3.967 5.351 -21.641 1.00 89.31 90 LEU A C 1
ATOM 710 O O . LEU A 1 90 ? -4.954 5.929 -22.104 1.00 89.31 90 LEU A O 1
ATOM 714 N N . LYS A 1 91 ? -3.010 6.004 -20.975 1.00 86.94 91 LYS A N 1
ATOM 715 C CA . LYS A 1 91 ? -2.997 7.447 -20.708 1.00 86.94 91 LYS A CA 1
ATOM 716 C C . LYS A 1 91 ? -1.579 7.980 -20.862 1.00 86.94 91 LYS A C 1
ATOM 718 O O . LYS A 1 91 ? -0.640 7.307 -20.452 1.00 86.94 91 LYS A O 1
ATOM 723 N N . ASP A 1 92 ? -1.454 9.178 -21.425 1.00 87.38 92 ASP A N 1
ATOM 724 C CA . ASP A 1 92 ? -0.177 9.887 -21.507 1.00 87.38 92 ASP A CA 1
ATOM 725 C C . ASP A 1 92 ? 0.381 10.127 -20.101 1.00 87.38 92 ASP A C 1
ATOM 727 O O . ASP A 1 92 ? -0.309 10.693 -19.251 1.00 87.38 92 ASP A O 1
ATOM 731 N N . ALA A 1 93 ? 1.623 9.704 -19.878 1.00 79.12 93 ALA A N 1
ATOM 732 C CA . ALA A 1 93 ? 2.353 9.949 -18.633 1.00 79.12 93 ALA A CA 1
ATOM 733 C C . ALA A 1 93 ? 3.710 10.639 -18.870 1.00 79.12 93 ALA A C 1
ATOM 735 O O . ALA A 1 93 ? 4.378 11.018 -17.913 1.00 79.12 93 ALA A O 1
ATOM 736 N N . GLY A 1 94 ? 4.088 10.864 -20.136 1.00 84.38 94 GLY A N 1
ATOM 737 C CA . GLY A 1 94 ? 5.327 11.547 -20.496 1.00 84.38 94 GLY A CA 1
ATOM 738 C C . GLY A 1 94 ? 6.562 10.689 -20.231 1.00 84.38 94 GLY A C 1
ATOM 739 O O . GLY A 1 94 ? 6.530 9.469 -20.380 1.00 84.38 94 GLY A O 1
ATOM 740 N N . GLU A 1 95 ? 7.666 11.336 -19.870 1.00 85.50 95 GLU A N 1
ATOM 741 C CA . GLU A 1 95 ? 8.951 10.683 -19.630 1.00 85.50 95 GLU A CA 1
ATOM 742 C C . GLU A 1 95 ? 9.047 10.168 -18.185 1.00 85.50 95 GLU A C 1
ATOM 744 O O . GLU A 1 95 ? 9.077 10.958 -17.242 1.00 85.50 95 GLU A O 1
ATOM 749 N N . ILE A 1 96 ? 9.112 8.845 -18.011 1.00 81.38 96 ILE A N 1
ATOM 750 C CA . ILE A 1 96 ? 9.306 8.188 -16.713 1.00 81.38 96 ILE A CA 1
ATOM 751 C C . ILE A 1 96 ? 10.692 7.545 -16.672 1.00 81.38 96 ILE A C 1
ATOM 753 O O . ILE A 1 96 ? 11.063 6.763 -17.552 1.00 81.38 96 ILE A O 1
ATOM 757 N N . GLN A 1 97 ? 11.450 7.855 -15.620 1.00 77.12 97 GLN A N 1
ATOM 758 C CA . GLN A 1 97 ? 12.709 7.184 -15.316 1.00 77.12 97 GLN A CA 1
ATOM 759 C C . GLN A 1 97 ? 12.449 5.915 -14.514 1.00 77.12 97 GLN A C 1
ATOM 761 O O . GLN A 1 97 ? 11.870 5.950 -13.432 1.00 77.12 97 GLN A O 1
ATOM 766 N N . THR A 1 98 ? 12.921 4.800 -15.054 1.00 77.56 98 THR A N 1
ATOM 767 C CA . THR A 1 98 ? 13.010 3.519 -14.355 1.00 77.56 98 THR A CA 1
ATOM 768 C C . THR A 1 98 ? 14.474 3.185 -14.103 1.00 77.56 98 THR A C 1
ATOM 770 O O . THR A 1 98 ? 15.373 3.758 -14.722 1.00 77.56 98 THR A O 1
ATOM 773 N N . GLU A 1 99 ? 14.727 2.219 -13.228 1.00 75.06 99 GLU A N 1
ATOM 774 C CA . GLU A 1 99 ? 16.076 1.725 -12.930 1.00 75.06 99 GLU A CA 1
ATOM 775 C C . GLU A 1 99 ? 16.831 1.190 -14.167 1.00 75.06 99 GLU A C 1
ATOM 777 O O . GLU A 1 99 ? 18.059 1.230 -14.205 1.00 75.06 99 GLU A O 1
ATOM 782 N N . TYR A 1 100 ? 16.112 0.762 -15.213 1.00 72.38 100 TYR A N 1
ATOM 783 C CA . TYR A 1 100 ? 16.693 0.228 -16.453 1.00 72.38 100 TYR A CA 1
ATOM 784 C C . TYR A 1 100 ? 16.737 1.230 -17.613 1.00 72.38 100 TYR A C 1
ATOM 786 O O . TYR A 1 100 ? 17.251 0.898 -18.684 1.00 72.38 100 TYR A O 1
ATOM 794 N N . GLY A 1 101 ? 16.207 2.442 -17.433 1.00 81.56 101 GLY A N 1
ATOM 795 C CA . GLY A 1 101 ? 16.210 3.470 -18.467 1.00 81.56 101 GLY A CA 1
ATOM 796 C C . GLY A 1 101 ? 14.960 4.339 -18.496 1.00 81.56 101 GLY A C 1
ATOM 797 O O . GLY A 1 101 ? 14.093 4.292 -17.622 1.00 81.56 101 GLY A O 1
ATOM 798 N N . VAL A 1 102 ? 14.893 5.163 -19.533 1.00 84.50 102 VAL A N 1
ATOM 799 C CA . VAL A 1 102 ? 13.837 6.151 -19.726 1.00 84.50 102 VAL A CA 1
ATOM 800 C C . VAL A 1 102 ? 12.755 5.587 -20.642 1.00 84.50 102 VAL A C 1
ATOM 802 O O . VAL A 1 102 ? 13.043 5.208 -21.778 1.00 84.50 102 VAL A O 1
ATOM 805 N N . PHE A 1 103 ? 11.507 5.592 -20.176 1.00 85.62 103 PHE A N 1
ATOM 806 C CA . PHE A 1 103 ? 10.338 5.299 -21.001 1.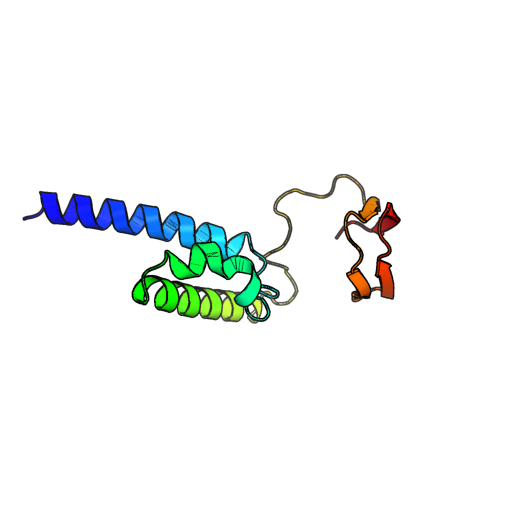00 85.62 103 PHE A CA 1
ATOM 807 C C . PHE A 1 103 ? 9.579 6.581 -21.312 1.00 85.62 103 PHE A C 1
ATOM 809 O O . PHE A 1 103 ? 9.203 7.322 -20.409 1.00 85.62 103 PHE A O 1
ATOM 816 N N . ASN A 1 104 ? 9.313 6.826 -22.593 1.00 87.25 104 ASN A N 1
ATOM 817 C CA . ASN A 1 104 ? 8.440 7.917 -23.010 1.00 87.25 104 ASN A CA 1
ATOM 818 C C . ASN A 1 104 ? 7.030 7.377 -23.272 1.00 87.25 104 ASN A C 1
ATOM 820 O O . ASN A 1 104 ? 6.737 6.878 -24.358 1.00 87.25 104 ASN A O 1
ATOM 824 N N . LE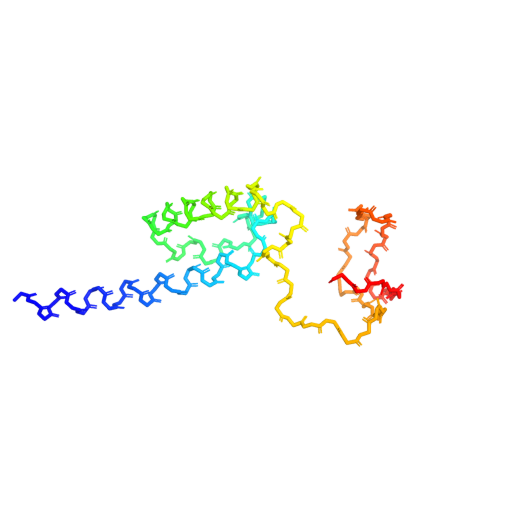U A 1 105 ? 6.174 7.436 -22.256 1.00 88.19 105 LEU A N 1
ATOM 825 C CA . LEU A 1 105 ? 4.828 6.878 -22.277 1.00 88.19 105 LEU A CA 1
ATOM 826 C C . LEU A 1 105 ? 3.854 7.840 -22.961 1.00 88.19 105 LEU A C 1
ATOM 828 O O . LEU A 1 105 ? 3.256 8.719 -22.332 1.00 88.19 105 LEU A O 1
ATOM 832 N N . ILE A 1 106 ? 3.682 7.618 -24.262 1.00 90.31 106 ILE A N 1
ATOM 833 C CA . ILE A 1 106 ? 2.683 8.283 -25.102 1.00 90.31 106 ILE A CA 1
ATOM 834 C C . ILE A 1 106 ? 1.447 7.384 -25.204 1.00 90.31 106 ILE A C 1
ATOM 836 O O . ILE A 1 106 ? 1.559 6.166 -25.352 1.00 90.31 106 ILE A O 1
ATOM 840 N N . LYS A 1 107 ? 0.254 7.961 -25.140 1.00 91.25 107 LYS A N 1
ATOM 841 C CA . LYS A 1 107 ? -1.030 7.276 -25.224 1.00 91.25 107 LYS A CA 1
ATOM 842 C C . LYS A 1 107 ? -1.114 6.435 -26.494 1.00 91.25 107 LYS A C 1
ATOM 844 O O . LYS A 1 107 ? -0.699 6.856 -27.570 1.00 91.25 107 LYS A O 1
ATOM 849 N N . ASP A 1 108 ? -1.662 5.234 -26.336 1.00 90.19 108 ASP A N 1
ATOM 850 C CA . ASP A 1 108 ? -1.839 4.219 -27.376 1.00 90.19 108 ASP A CA 1
ATOM 851 C C . ASP A 1 108 ? -0.532 3.639 -27.964 1.00 90.19 108 ASP A C 1
ATOM 853 O O . ASP A 1 108 ? -0.584 2.804 -28.872 1.00 90.19 108 ASP A O 1
ATOM 857 N N . SER A 1 109 ? 0.640 3.994 -27.418 1.00 90.50 109 SER A N 1
ATOM 858 C CA . SER A 1 109 ? 1.910 3.325 -27.736 1.00 90.50 109 SER A CA 1
ATOM 859 C C . SER A 1 109 ? 2.025 1.947 -27.067 1.00 90.50 109 SER A C 1
ATOM 861 O O . SER A 1 109 ? 1.315 1.632 -26.104 1.00 90.50 109 SER A O 1
ATOM 863 N N . GLN A 1 110 ? 2.899 1.099 -27.615 1.00 90.44 110 GLN A N 1
ATOM 864 C CA . GLN A 1 110 ? 3.152 -0.261 -27.137 1.00 90.44 110 GLN A CA 1
ATOM 865 C C . GLN A 1 110 ? 4.646 -0.455 -26.900 1.00 90.44 110 GLN A C 1
ATOM 867 O O . GLN A 1 110 ? 5.460 -0.026 -27.720 1.00 90.44 110 GLN A O 1
ATOM 872 N N . PHE A 1 111 ? 4.982 -1.125 -25.802 1.00 87.62 111 PHE A N 1
ATOM 873 C CA . PHE A 1 111 ? 6.352 -1.433 -25.418 1.00 87.62 111 PHE A CA 1
ATOM 874 C C . PHE A 1 111 ? 6.502 -2.920 -25.134 1.00 87.62 111 PHE A C 1
ATOM 876 O O . PHE A 1 111 ? 5.672 -3.504 -24.442 1.00 87.62 111 PHE A O 1
ATOM 883 N N . PHE A 1 112 ? 7.591 -3.496 -25.633 1.00 87.56 112 PHE A N 1
ATOM 884 C CA . PHE A 1 112 ? 8.022 -4.838 -25.274 1.00 87.56 112 PHE A CA 1
ATOM 885 C C . PHE A 1 112 ? 9.095 -4.719 -24.193 1.00 87.56 112 PHE A C 1
ATOM 887 O O . PHE A 1 112 ? 10.212 -4.266 -24.461 1.00 87.56 112 PHE A O 1
ATOM 894 N N . CYS A 1 113 ? 8.735 -5.059 -22.959 1.00 84.81 113 CYS A N 1
ATOM 895 C CA . CYS A 1 113 ? 9.555 -4.821 -21.774 1.00 84.81 113 CYS A CA 1
ATOM 896 C C . CYS A 1 113 ? 9.740 -6.099 -20.970 1.00 84.81 113 CYS A C 1
ATOM 898 O O . CYS A 1 113 ? 8.926 -7.018 -21.036 1.00 84.81 113 CYS A O 1
ATOM 900 N N . LYS A 1 114 ? 10.815 -6.147 -20.183 1.00 82.62 114 LYS A N 1
ATOM 901 C CA . LYS A 1 114 ? 11.029 -7.234 -19.234 1.00 82.62 114 LYS A CA 1
ATOM 902 C C . LYS A 1 114 ? 9.990 -7.139 -18.108 1.00 82.62 114 LYS A C 1
ATOM 904 O O . LYS A 1 114 ? 9.837 -6.067 -17.529 1.00 82.62 114 LYS A O 1
ATOM 909 N N . ALA A 1 115 ? 9.302 -8.238 -17.810 1.00 73.00 115 ALA A N 1
ATOM 910 C CA . ALA A 1 115 ? 8.455 -8.357 -16.631 1.00 73.00 115 ALA A CA 1
ATOM 911 C C . ALA A 1 115 ? 9.349 -8.423 -15.384 1.00 73.00 115 ALA A C 1
ATOM 913 O O . ALA A 1 115 ? 10.266 -9.249 -15.321 1.00 73.00 115 ALA A O 1
ATOM 914 N N . VAL A 1 116 ? 9.106 -7.512 -14.442 1.00 62.56 116 VAL A N 1
ATOM 915 C CA . VAL A 1 116 ? 9.711 -7.498 -13.103 1.00 62.56 116 VAL A CA 1
ATOM 916 C C . VAL A 1 116 ? 8.711 -8.094 -12.128 1.00 62.56 116 VAL A C 1
ATOM 918 O O . VAL A 1 116 ? 7.519 -7.720 -12.234 1.00 62.56 116 VAL A O 1
#

Secondary structure (DSSP, 8-state):
-HHHHHHHHHHHHHHHHHHHHHHHHS-TTTTTT-TTTSHHHHHHS-HHHHHHHHHHHHHHHHHHHSTTTTS-TTS-SSPPSSSEEEEE-SS--EEEEETTEEEEE-TT-EEEEE--

InterPro domains:
  IPR005339 GINS complex, subunit Psf1 [PTHR12914] (1-114)
  IPR005339 GINS complex, subunit Psf1 [cd11710] (1-65)
  IPR021151 GINS subunit, domain A [PF05916] (1-65)
  IPR036224 GINS, helical bundle-like domain superfamily [SSF158573] (1-81)

pLDDT: mean 79.13, std 14.42, range [40.81, 95.19]

Radius of gyration: 18.97 Å; Cα contacts (8 Å, |Δi|>4): 78; chains: 1; bounding box: 40×30×56 Å

Foldseek 3Di:
DVVVVVVVCVVVVVVVVVLLVVLLQVPLPVCVVPVVVVVVVVVVDDPVVVVVSVVVSVVVVVVCPPPPVVDDSSDDPDDDPDQKDKDFAQDFPAWDDDPVGIDGRDHRDIDIDTDD